Protein AF-A0A7Y2DH51-F1 (afdb_monomer_lite)

Sequence (42 aa):
PYMLEMNTTPGLTTESILPKQAKVAGISLAELFGSAIDEALK

Secondary structure (DSSP, 8-state):
-------SS---STTSHHHHHHHHTT--HHHHHHHHHHHHT-

Radius of gyration: 11.96 Å; chains: 1; bounding box: 20×26×31 Å

Foldseek 3Di:
DDDDDDDPPWDDPCPTPVVVVCVVVVHDPVNVVVVVVVVVVD

Structure (mmCIF, N/CA/C/O backbone):
data_AF-A0A7Y2DH51-F1
#
_entry.id   AF-A0A7Y2DH51-F1
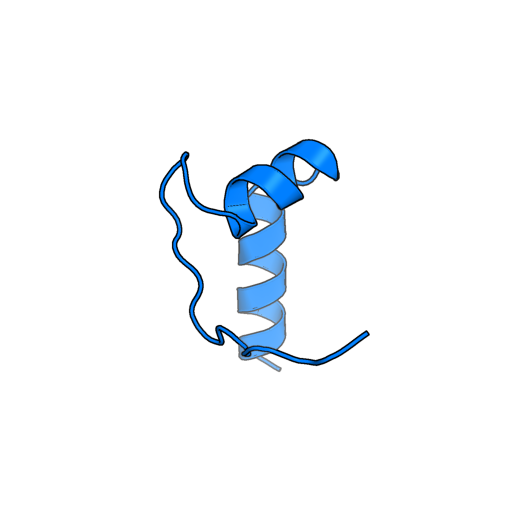#
loop_
_atom_site.group_PDB
_atom_site.id
_atom_site.type_symbol
_atom_site.label_atom_id
_atom_site.label_alt_id
_atom_site.label_comp_id
_atom_site.label_asym_id
_atom_site.label_entity_id
_atom_site.label_seq_id
_atom_site.pdbx_PDB_ins_code
_atom_site.Cartn_x
_atom_site.Cartn_y
_atom_site.Cartn_z
_atom_site.occupancy
_atom_site.B_iso_or_equiv
_atom_site.auth_seq_id
_atom_site.auth_comp_id
_atom_site.auth_asym_id
_atom_site.auth_atom_id
_atom_site.pdbx_PDB_model_num
ATOM 1 N N . PRO A 1 1 ? 2.554 -19.797 -17.363 1.00 87.06 1 PRO A N 1
ATOM 2 C CA . PRO A 1 1 ? 2.779 -18.757 -16.329 1.00 87.06 1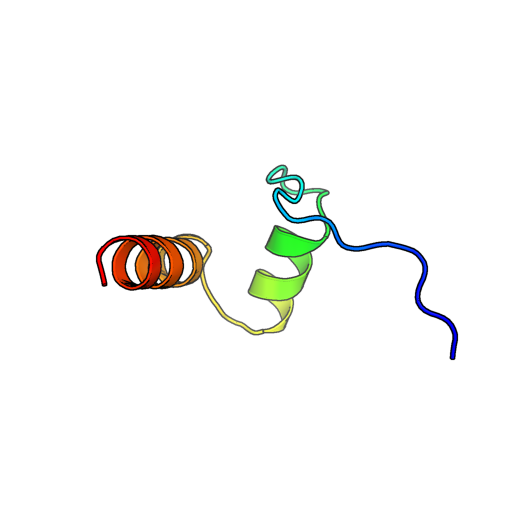 PRO A CA 1
ATOM 3 C C . PRO A 1 1 ? 3.763 -19.267 -15.274 1.00 87.06 1 PRO A C 1
ATOM 5 O O . PRO A 1 1 ? 3.639 -20.417 -14.865 1.00 87.06 1 PRO A O 1
ATOM 8 N N . TYR A 1 2 ? 4.728 -18.441 -14.872 1.00 96.06 2 TYR A N 1
ATOM 9 C CA . TYR A 1 2 ? 5.717 -18.770 -13.841 1.00 96.06 2 TYR A CA 1
ATOM 10 C C . TYR A 1 2 ? 5.692 -17.687 -12.759 1.00 96.06 2 TYR A C 1
ATOM 12 O O . TYR A 1 2 ? 5.544 -16.508 -13.079 1.00 96.06 2 TYR A O 1
ATOM 20 N N . MET A 1 3 ? 5.812 -18.087 -11.494 1.00 96.31 3 MET A N 1
ATOM 21 C CA . MET A 1 3 ? 5.941 -17.171 -10.358 1.00 96.31 3 MET A CA 1
ATOM 22 C C . MET A 1 3 ? 7.371 -16.620 -10.332 1.00 96.31 3 MET A C 1
ATOM 24 O O . MET A 1 3 ? 8.313 -17.408 -10.355 1.00 96.31 3 MET A O 1
ATOM 28 N N . LEU A 1 4 ? 7.530 -15.295 -10.296 1.00 96.88 4 LEU A N 1
ATOM 29 C CA . LEU A 1 4 ? 8.849 -14.656 -10.216 1.00 96.88 4 LEU A CA 1
ATOM 30 C C . LEU A 1 4 ? 9.243 -14.395 -8.760 1.00 96.88 4 LEU A C 1
ATOM 32 O O . LEU A 1 4 ? 10.280 -14.859 -8.303 1.00 96.88 4 LEU A O 1
ATOM 36 N N . GLU A 1 5 ? 8.384 -13.688 -8.027 1.00 96.88 5 GLU A N 1
ATOM 37 C CA . GLU A 1 5 ? 8.624 -13.281 -6.645 1.00 96.88 5 GLU A CA 1
ATOM 38 C C . GLU A 1 5 ? 7.312 -12.914 -5.940 1.00 96.88 5 GLU A C 1
ATOM 40 O O . GLU A 1 5 ? 6.269 -12.740 -6.576 1.00 96.88 5 GLU A O 1
ATOM 45 N N . MET A 1 6 ? 7.380 -12.773 -4.616 1.00 95.69 6 MET A N 1
ATOM 46 C CA . MET A 1 6 ? 6.311 -12.226 -3.787 1.00 95.69 6 MET A CA 1
ATOM 47 C C . MET A 1 6 ? 6.876 -11.086 -2.940 1.00 95.69 6 MET A C 1
ATOM 49 O O . MET A 1 6 ? 7.718 -11.309 -2.074 1.00 95.69 6 MET A O 1
ATOM 53 N N . ASN A 1 7 ? 6.390 -9.869 -3.175 1.00 95.31 7 ASN A N 1
ATOM 54 C CA . ASN A 1 7 ? 6.771 -8.695 -2.397 1.00 95.31 7 ASN A CA 1
ATOM 55 C C . ASN A 1 7 ? 5.831 -8.549 -1.195 1.00 95.31 7 ASN A C 1
ATOM 57 O O . ASN A 1 7 ? 4.718 -8.049 -1.343 1.00 95.31 7 ASN A O 1
ATOM 61 N N . THR A 1 8 ? 6.271 -8.987 -0.013 1.00 94.75 8 THR A N 1
ATOM 62 C CA . THR A 1 8 ? 5.486 -8.883 1.235 1.00 94.75 8 THR A CA 1
ATOM 63 C C . THR A 1 8 ? 5.349 -7.439 1.718 1.00 94.75 8 THR A C 1
ATOM 65 O O . THR A 1 8 ? 4.338 -7.079 2.312 1.00 94.75 8 THR A O 1
ATOM 68 N N . THR A 1 9 ? 6.333 -6.594 1.407 1.00 95.44 9 THR A N 1
ATOM 69 C CA . THR A 1 9 ? 6.303 -5.144 1.630 1.00 95.44 9 THR A CA 1
ATOM 70 C C . THR A 1 9 ? 6.544 -4.421 0.301 1.00 95.44 9 THR A C 1
ATOM 72 O O . THR A 1 9 ? 7.695 -4.141 -0.047 1.00 95.44 9 THR A O 1
ATOM 75 N N . PRO A 1 10 ? 5.492 -4.162 -0.495 1.00 95.44 10 PRO A N 1
ATOM 76 C CA . PRO A 1 10 ? 5.633 -3.517 -1.796 1.00 95.44 10 PRO A CA 1
ATOM 77 C C . PRO A 1 10 ? 6.000 -2.031 -1.666 1.00 95.44 10 PRO A C 1
ATOM 79 O O . PRO A 1 10 ? 5.729 -1.385 -0.655 1.00 95.44 10 PRO A O 1
ATOM 82 N N . GLY A 1 11 ? 6.579 -1.464 -2.728 1.00 97.12 11 GLY A N 1
ATOM 83 C CA . GLY A 1 11 ? 6.827 -0.023 -2.815 1.00 97.12 11 GLY A CA 1
ATOM 84 C C . GLY A 1 11 ? 5.531 0.798 -2.771 1.00 97.12 11 GLY A C 1
ATOM 85 O O . GLY A 1 11 ? 4.504 0.382 -3.314 1.00 97.12 11 GLY A O 1
ATOM 86 N N . LEU A 1 12 ? 5.589 1.978 -2.144 1.00 97.12 12 LEU A N 1
ATOM 87 C CA . LEU A 1 12 ? 4.426 2.847 -1.897 1.00 97.12 12 LEU A CA 1
ATOM 88 C C . LEU A 1 12 ? 4.502 4.220 -2.589 1.00 97.12 12 LEU A C 1
ATOM 90 O O . LEU A 1 12 ? 3.631 5.063 -2.388 1.00 97.12 12 LEU A O 1
ATOM 94 N N . THR A 1 13 ? 5.528 4.470 -3.406 1.00 97.31 13 THR A N 1
ATOM 95 C CA . THR A 1 13 ? 5.598 5.703 -4.209 1.00 97.31 13 THR A CA 1
ATOM 96 C C . THR A 1 13 ? 4.497 5.716 -5.270 1.00 97.31 13 THR A C 1
ATOM 98 O O . THR A 1 13 ? 3.994 4.664 -5.661 1.00 97.31 13 THR A O 1
ATOM 101 N N . THR A 1 14 ? 4.157 6.886 -5.816 1.00 95.50 14 THR A N 1
ATOM 102 C CA . THR A 1 14 ? 3.161 7.006 -6.902 1.00 95.50 14 THR A CA 1
ATOM 103 C C . THR A 1 14 ? 3.499 6.150 -8.124 1.00 95.50 14 THR A C 1
ATOM 105 O O . THR A 1 14 ? 2.605 5.700 -8.839 1.00 95.50 14 THR A O 1
ATOM 108 N N . GLU A 1 15 ? 4.790 5.888 -8.341 1.00 97.25 15 GLU A N 1
ATOM 109 C CA . GLU A 1 15 ? 5.278 5.063 -9.440 1.00 97.25 15 GLU A CA 1
ATOM 110 C C . GLU A 1 15 ? 5.266 3.557 -9.157 1.00 97.25 15 GLU A C 1
ATOM 112 O O . GLU A 1 15 ? 5.448 2.766 -10.088 1.00 97.25 15 GLU A O 1
ATOM 117 N N . SER A 1 16 ? 5.016 3.151 -7.912 1.00 98.19 16 SER A N 1
ATOM 118 C CA . SER A 1 16 ? 5.003 1.750 -7.494 1.00 98.19 16 SER A CA 1
ATOM 119 C C . SER A 1 16 ? 3.765 0.991 -7.992 1.00 98.19 16 SER A C 1
ATOM 121 O O . SER A 1 16 ? 2.714 1.569 -8.274 1.00 98.19 16 SER A O 1
ATOM 123 N N . ILE A 1 17 ? 3.886 -0.337 -8.082 1.00 97.50 17 ILE A N 1
ATOM 124 C CA . ILE A 1 17 ? 2.840 -1.220 -8.624 1.00 97.50 17 ILE A CA 1
ATOM 125 C C . ILE A 1 17 ? 1.576 -1.203 -7.753 1.00 97.50 17 ILE A C 1
ATOM 127 O O . ILE A 1 17 ? 0.483 -1.059 -8.296 1.00 97.50 17 ILE A O 1
ATOM 131 N N . LEU A 1 18 ? 1.713 -1.294 -6.423 1.00 97.38 18 LEU A N 1
ATOM 132 C CA . LEU A 1 18 ? 0.564 -1.368 -5.514 1.00 97.38 18 LEU A CA 1
ATOM 133 C C . LEU A 1 18 ? -0.340 -0.115 -5.613 1.00 97.38 18 LEU A C 1
ATOM 135 O 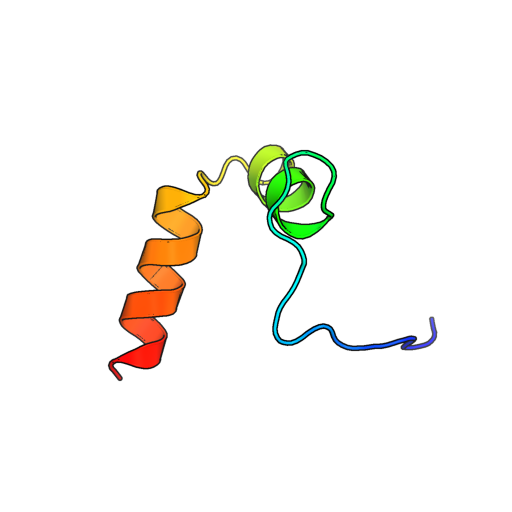O . LEU A 1 18 ? -1.536 -0.283 -5.867 1.00 97.38 18 LEU A O 1
ATOM 139 N N . PRO A 1 19 ? 0.172 1.135 -5.528 1.00 97.62 19 PRO A N 1
ATOM 140 C CA . PRO A 1 19 ? -0.665 2.324 -5.720 1.00 97.62 19 PRO A CA 1
ATOM 141 C C . PRO A 1 19 ? -1.310 2.426 -7.106 1.00 97.62 19 PRO A C 1
ATOM 143 O O . PRO A 1 19 ? -2.469 2.831 -7.220 1.00 97.62 19 PRO A O 1
ATOM 146 N N . LYS A 1 20 ? -0.596 2.027 -8.167 1.00 98.25 20 LYS A N 1
ATOM 147 C CA . LYS A 1 20 ? -1.143 2.002 -9.534 1.00 98.25 20 LYS A CA 1
ATOM 148 C C . LYS A 1 20 ? -2.299 1.007 -9.658 1.00 98.25 20 LYS A C 1
ATOM 150 O O . LYS A 1 20 ? -3.321 1.342 -10.252 1.00 98.25 20 LYS A O 1
ATOM 155 N N . GLN A 1 21 ? -2.168 -0.181 -9.071 1.00 97.94 21 GLN A N 1
ATOM 156 C CA . GLN A 1 21 ? -3.222 -1.196 -9.053 1.00 97.94 21 GLN A CA 1
ATOM 157 C C . GLN A 1 21 ? -4.443 -0.749 -8.247 1.00 97.94 21 GLN A C 1
ATOM 159 O O . GLN A 1 21 ? -5.557 -0.868 -8.750 1.00 97.94 21 GLN A O 1
ATOM 164 N N . ALA A 1 22 ? -4.248 -0.175 -7.055 1.00 97.75 22 ALA A N 1
ATOM 165 C CA . ALA A 1 22 ? -5.342 0.354 -6.237 1.00 97.75 22 ALA A CA 1
ATOM 166 C C . ALA A 1 22 ? -6.161 1.402 -7.010 1.00 97.75 22 ALA A C 1
ATOM 168 O O . ALA A 1 22 ? -7.385 1.311 -7.088 1.00 97.75 22 ALA A O 1
ATOM 169 N N . LYS A 1 23 ? -5.474 2.322 -7.702 1.00 97.19 23 LYS A N 1
ATOM 170 C CA . LYS A 1 23 ? -6.108 3.323 -8.568 1.00 97.19 23 LYS A CA 1
ATOM 171 C C . LYS A 1 23 ? -6.926 2.697 -9.703 1.00 97.19 23 LYS A C 1
ATOM 173 O O . LYS A 1 23 ? -8.031 3.160 -9.964 1.00 97.19 23 LYS A O 1
ATOM 178 N N . VAL A 1 24 ? -6.402 1.671 -10.379 1.00 98.31 24 VAL A N 1
ATOM 179 C CA . VAL A 1 24 ? -7.127 0.953 -11.448 1.00 98.31 24 VAL A CA 1
ATOM 180 C C . VAL A 1 24 ? -8.350 0.217 -10.896 1.00 98.31 24 VAL A C 1
ATOM 182 O O . VAL A 1 24 ? -9.390 0.198 -11.546 1.00 98.31 24 VAL A O 1
ATOM 185 N N . ALA A 1 25 ? -8.244 -0.344 -9.691 1.00 97.75 25 ALA A N 1
ATOM 186 C CA . ALA A 1 25 ? -9.345 -1.007 -8.999 1.00 97.75 25 ALA A CA 1
ATOM 187 C C . ALA A 1 25 ? -10.386 -0.030 -8.415 1.00 97.75 25 ALA A C 1
ATOM 189 O O . ALA A 1 25 ? -11.418 -0.476 -7.923 1.00 97.75 25 ALA A O 1
ATOM 190 N N . GLY A 1 26 ? -10.131 1.283 -8.452 1.00 98.00 26 GLY A N 1
ATOM 191 C CA . GLY A 1 26 ? -11.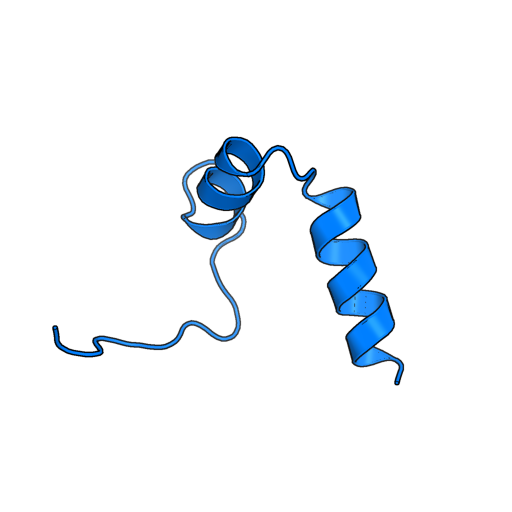002 2.293 -7.847 1.00 98.00 26 GLY A CA 1
ATOM 192 C C . GLY A 1 26 ? -10.974 2.300 -6.315 1.00 98.00 26 GLY A C 1
ATOM 193 O O . GLY A 1 26 ? -11.896 2.831 -5.706 1.00 98.00 26 GLY A O 1
ATOM 194 N N . ILE A 1 27 ? -9.935 1.727 -5.700 1.00 97.81 27 ILE A N 1
ATOM 195 C CA . ILE A 1 27 ? -9.752 1.656 -4.245 1.00 97.81 27 ILE A CA 1
ATOM 196 C C . ILE A 1 27 ? -8.766 2.748 -3.828 1.00 97.81 27 ILE A C 1
ATOM 198 O O . ILE A 1 27 ? -7.672 2.865 -4.392 1.00 97.81 27 ILE A O 1
ATOM 202 N N . SER A 1 28 ? -9.122 3.555 -2.831 1.00 97.62 28 SER A N 1
ATOM 203 C CA . SER A 1 28 ? -8.188 4.530 -2.269 1.00 97.62 28 SER A CA 1
ATOM 204 C C . SER A 1 28 ? -7.110 3.840 -1.427 1.00 97.62 28 SER A C 1
ATOM 206 O O . SER A 1 28 ? -7.329 2.797 -0.812 1.00 97.62 28 SER A O 1
ATOM 208 N N . LEU A 1 29 ? -5.924 4.450 -1.336 1.00 96.62 29 LEU A N 1
ATOM 209 C CA . LEU A 1 29 ? -4.868 3.930 -0.458 1.00 96.62 29 LEU A CA 1
ATOM 210 C C . LEU A 1 29 ? -5.290 3.919 1.020 1.00 96.62 29 LEU A C 1
ATOM 212 O O . LEU A 1 29 ? -4.853 3.049 1.764 1.00 96.62 29 LEU A O 1
ATOM 216 N N . ALA A 1 30 ? -6.153 4.851 1.434 1.00 97.38 30 ALA A N 1
ATOM 217 C CA . ALA A 1 30 ? -6.687 4.889 2.791 1.00 97.38 30 ALA A CA 1
ATOM 218 C C . ALA A 1 30 ? -7.553 3.655 3.097 1.00 97.38 30 ALA A C 1
ATOM 220 O O . ALA A 1 30 ? -7.360 3.028 4.133 1.00 97.38 30 ALA A O 1
ATOM 221 N N . GLU A 1 31 ? -8.451 3.270 2.185 1.00 98.06 31 GLU A N 1
ATOM 222 C CA . GLU A 1 31 ? -9.265 2.052 2.322 1.00 98.06 31 GLU A CA 1
ATOM 223 C C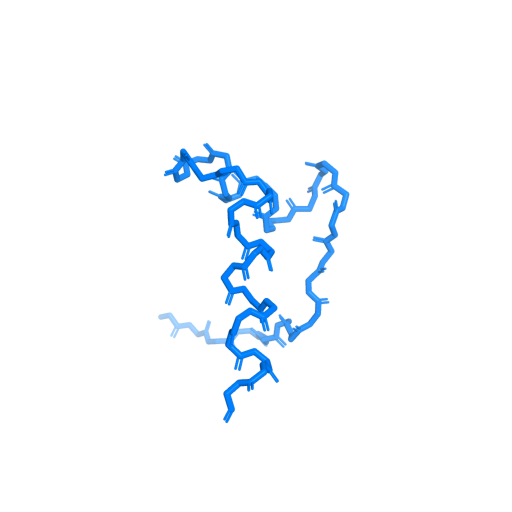 . GLU A 1 31 ? -8.393 0.793 2.314 1.00 98.06 31 GLU A C 1
ATOM 225 O O . GLU A 1 31 ? -8.556 -0.082 3.165 1.00 98.06 31 GLU A O 1
ATOM 230 N N . LEU A 1 32 ? -7.423 0.725 1.394 1.00 96.88 32 LEU A N 1
ATOM 231 C CA . LEU A 1 32 ? -6.502 -0.405 1.295 1.00 96.88 32 LEU A CA 1
ATOM 232 C C . LEU A 1 32 ? -5.711 -0.598 2.597 1.00 96.88 32 LEU A C 1
ATOM 234 O O . LEU A 1 32 ? -5.705 -1.694 3.156 1.00 96.88 32 LEU A O 1
ATOM 238 N N . PHE A 1 33 ? -5.071 0.456 3.107 1.00 96.75 33 PHE A N 1
ATOM 239 C CA . PHE A 1 33 ? -4.300 0.364 4.347 1.00 96.75 33 PHE A CA 1
ATOM 240 C C . PHE A 1 33 ? -5.180 0.189 5.583 1.00 96.75 33 PHE A C 1
ATOM 242 O O . PHE A 1 33 ? -4.765 -0.514 6.498 1.00 96.75 33 PHE A O 1
ATOM 249 N N . GLY A 1 34 ? -6.394 0.747 5.596 1.00 98.12 34 GLY A N 1
ATOM 250 C CA . GLY A 1 34 ? -7.377 0.485 6.649 1.00 98.12 34 GLY A CA 1
ATOM 251 C C . GLY A 1 34 ? -7.656 -1.010 6.789 1.00 98.12 34 GLY A C 1
ATOM 252 O O . GLY A 1 34 ? -7.482 -1.567 7.868 1.00 98.12 34 GLY A O 1
ATOM 253 N N . SER A 1 35 ? -7.948 -1.688 5.672 1.00 96.50 35 SER A N 1
ATOM 254 C CA . SER A 1 35 ? -8.182 -3.139 5.680 1.00 96.50 35 SER A CA 1
ATOM 255 C C . SER A 1 35 ? -6.964 -3.949 6.141 1.00 96.50 35 SER A C 1
ATOM 257 O O . SER A 1 35 ? -7.114 -4.948 6.839 1.00 96.50 35 SER A O 1
ATOM 259 N N . ALA A 1 36 ? -5.752 -3.506 5.791 1.00 96.12 36 ALA A N 1
ATOM 260 C CA . ALA A 1 36 ? -4.518 -4.161 6.211 1.00 96.12 36 ALA A CA 1
ATOM 261 C C . ALA A 1 36 ? -4.250 -4.002 7.718 1.00 96.12 36 ALA A C 1
ATOM 263 O O . ALA A 1 36 ? -3.757 -4.935 8.346 1.00 96.12 36 ALA A O 1
ATOM 264 N N . ILE A 1 37 ? -4.580 -2.843 8.300 1.00 97.88 37 ILE A N 1
ATOM 265 C CA . ILE A 1 37 ? -4.491 -2.610 9.749 1.00 97.88 37 ILE A CA 1
ATOM 266 C C . ILE A 1 37 ? -5.497 -3.497 10.481 1.00 97.88 37 ILE A C 1
ATOM 268 O O . ILE A 1 37 ? -5.118 -4.173 11.434 1.00 97.88 37 ILE A O 1
ATOM 272 N N . ASP A 1 38 ? -6.748 -3.532 10.018 1.00 98.25 38 ASP A N 1
ATOM 273 C CA . ASP A 1 38 ? -7.791 -4.364 10.623 1.00 98.25 38 ASP A CA 1
ATOM 274 C C . ASP A 1 38 ? -7.415 -5.850 10.587 1.00 98.25 38 ASP A C 1
ATOM 276 O O . ASP A 1 38 ? -7.616 -6.559 11.568 1.00 98.25 38 ASP A O 1
ATOM 280 N N . GLU A 1 39 ? -6.840 -6.326 9.480 1.00 97.50 39 GLU A N 1
ATOM 281 C CA . GLU A 1 39 ? -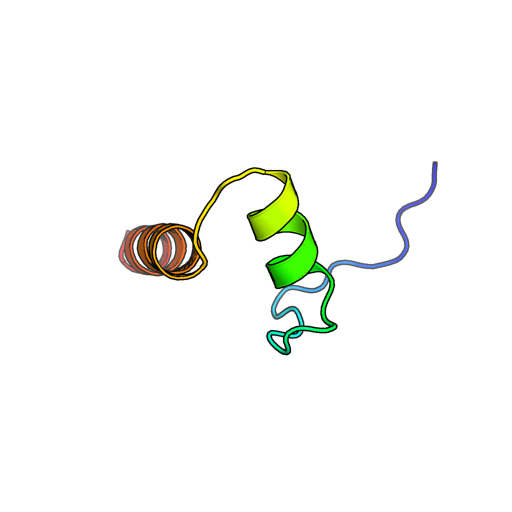6.353 -7.703 9.359 1.00 97.50 39 GLU A CA 1
ATOM 282 C C . GLU A 1 39 ? -5.172 -7.988 10.292 1.00 97.50 39 GLU A C 1
ATOM 284 O O . GLU A 1 39 ? -5.101 -9.065 10.872 1.00 97.50 39 GLU A O 1
ATOM 289 N N . ALA A 1 40 ? -4.268 -7.024 10.482 1.00 97.38 40 ALA A N 1
ATOM 290 C CA . ALA A 1 40 ? -3.118 -7.177 11.370 1.00 97.38 40 ALA A CA 1
ATOM 291 C C . ALA A 1 40 ? -3.485 -7.207 12.867 1.00 97.38 40 ALA A C 1
ATOM 293 O O . ALA A 1 40 ? -2.666 -7.632 13.680 1.00 97.38 40 ALA A O 1
ATOM 294 N N . LEU A 1 41 ? -4.674 -6.719 13.236 1.00 97.88 41 LEU A N 1
ATOM 295 C CA . LEU A 1 41 ? -5.176 -6.688 14.615 1.00 97.88 41 LEU A CA 1
ATOM 296 C C . LEU A 1 41 ? -6.081 -7.881 14.972 1.00 97.88 41 LEU A C 1
ATOM 298 O O . LEU A 1 41 ? -6.519 -7.967 16.122 1.00 97.88 41 LEU A O 1
ATOM 302 N N . LYS A 1 42 ? -6.384 -8.764 14.014 1.00 90.94 42 LYS A N 1
ATOM 303 C CA . LYS A 1 42 ? -7.086 -10.034 14.259 1.00 90.94 42 LYS A CA 1
ATOM 304 C C . LYS A 1 42 ? -6.145 -11.087 14.835 1.00 90.94 42 LYS A C 1
ATOM 306 O O . LYS A 1 42 ? -6.639 -11.879 15.668 1.00 90.94 42 LYS A O 1
#

pLDDT: mean 96.71, std 1.99, range [87.06, 98.31]